Protein AF-A0A0G9L6N5-F1 (afdb_monomer)

Mean predicted aligned error: 4.57 Å

Solvent-accessible surface area (backbone atoms only — not comparable to full-atom values): 6549 Å² total; per-residue (Å²): 132,63,63,67,57,54,43,53,53,34,52,52,51,34,50,52,35,51,49,53,48,60,66,51,48,64,61,76,71,26,64,71,43,70,71,35,60,71,67,59,27,50,50,52,53,47,55,52,51,57,52,43,52,56,37,50,52,53,33,53,52,31,52,52,52,38,54,49,49,68,71,58,60,96,85,52,63,65,68,60,54,51,52,52,51,52,52,49,52,52,49,52,53,52,48,58,52,46,51,52,50,54,51,52,51,48,54,50,52,52,51,52,53,57,50,60,76,73,106

Foldseek 3Di:
DDLVVLLVLLVVLLVLLVVLLVVCVCQVPDPLLVVFDPVLVVQSVVLSVVLNVVSVVLNVVSVVLNVVSVVDDPPPDPVVVVVSVVVSVVSSVVSVVCSVVSSVVSVVSSVVSSVVSVD

pLDDT: mean 90.99, std 7.77, range [61.19, 97.81]

Radius of gyration: 18.54 Å; Cα contacts (8 Å, |Δi|>4): 84; chains: 1; bounding box: 44×18×51 Å

Nearest PDB structures (foldseek):
  8dt0-assembly1_A  TM=5.672E-01  e=1.945E+00  synthetic construct
  7n6g-assembly1_3S  TM=5.540E-01  e=8.834E+00  Chlamydomonas reinhardtii
  7n6g-assembly1_3T  TM=5.584E-01  e=9.343E+00  Chlamydomonas reinhardtii
  7ung-assembly1_D5  TM=3.065E-01  e=4.769E+00  Homo sapiens

Structure (mmCIF, N/CA/C/O backbone):
data_AF-A0A0G9L6N5-F1
#
_entry.id   AF-A0A0G9L6N5-F1
#
loop_
_atom_site.group_PDB
_atom_site.id
_atom_site.type_symbol
_atom_site.label_atom_id
_atom_site.label_alt_id
_atom_site.label_comp_id
_atom_site.label_asym_id
_atom_site.label_entity_id
_atom_site.label_seq_id
_atom_site.pdbx_PDB_ins_code
_atom_site.Cartn_x
_atom_site.Cartn_y
_atom_site.Cartn_z
_atom_site.occupancy
_atom_site.B_iso_or_equiv
_atom_site.auth_seq_id
_atom_site.auth_comp_id
_atom_site.auth_asym_id
_atom_site.auth_atom_id
_atom_site.pdbx_PDB_model_num
ATOM 1 N N . MET A 1 1 ? 12.405 -8.323 -21.723 1.00 61.19 1 MET A N 1
ATOM 2 C CA . MET A 1 1 ? 11.036 -7.898 -21.358 1.00 61.19 1 MET A CA 1
ATOM 3 C C . MET A 1 1 ? 10.927 -6.412 -21.653 1.00 61.19 1 MET A C 1
ATOM 5 O O . MET A 1 1 ? 11.820 -5.693 -21.223 1.00 61.19 1 MET A O 1
ATOM 9 N N . SER A 1 2 ? 9.920 -5.960 -22.405 1.00 79.81 2 SER A N 1
ATOM 10 C CA . SER A 1 2 ? 9.826 -4.537 -22.773 1.00 79.81 2 SER A CA 1
ATOM 11 C C . SER A 1 2 ? 9.634 -3.653 -21.534 1.00 79.81 2 SER A C 1
ATOM 13 O O . SER A 1 2 ? 8.999 -4.049 -20.548 1.00 79.81 2 SER A O 1
ATOM 15 N N . ILE A 1 3 ? 10.169 -2.434 -21.590 1.00 82.25 3 ILE A N 1
ATOM 16 C CA . ILE A 1 3 ? 9.926 -1.382 -20.594 1.00 82.25 3 ILE A CA 1
ATOM 17 C C . ILE A 1 3 ? 8.421 -1.102 -20.450 1.00 82.25 3 ILE A C 1
ATOM 19 O O . ILE A 1 3 ? 7.950 -0.779 -19.358 1.00 82.25 3 ILE A O 1
ATOM 23 N N . ILE A 1 4 ? 7.644 -1.342 -21.509 1.00 86.19 4 ILE A N 1
ATOM 24 C CA . ILE A 1 4 ? 6.182 -1.241 -21.519 1.00 86.19 4 ILE A CA 1
ATOM 25 C C . ILE A 1 4 ? 5.542 -2.131 -20.444 1.00 86.19 4 ILE A C 1
ATOM 27 O O . ILE A 1 4 ? 4.660 -1.671 -19.720 1.00 86.19 4 ILE A O 1
ATOM 31 N N . LEU A 1 5 ? 6.007 -3.374 -20.265 1.00 89.62 5 LEU A N 1
ATOM 32 C CA . LEU A 1 5 ? 5.434 -4.258 -19.244 1.00 89.62 5 LEU A CA 1
ATOM 33 C C . LEU A 1 5 ? 5.692 -3.730 -17.826 1.00 89.62 5 LEU A C 1
ATOM 35 O O . LEU A 1 5 ? 4.798 -3.769 -16.982 1.00 89.62 5 LEU A O 1
ATOM 39 N N . HIS A 1 6 ? 6.889 -3.199 -17.567 1.00 90.00 6 HIS A N 1
ATOM 40 C CA . HIS A 1 6 ? 7.227 -2.622 -16.265 1.00 90.00 6 HIS A CA 1
ATOM 41 C C . HIS A 1 6 ? 6.298 -1.458 -15.916 1.00 90.00 6 HIS A C 1
ATOM 43 O O . HIS A 1 6 ? 5.829 -1.370 -14.783 1.00 90.00 6 HIS A O 1
ATOM 49 N N . ARG A 1 7 ? 5.962 -0.611 -16.900 1.00 92.69 7 ARG A N 1
ATOM 50 C CA . ARG A 1 7 ? 5.001 0.486 -16.720 1.00 92.69 7 ARG A CA 1
ATOM 51 C C . ARG A 1 7 ? 3.637 -0.035 -16.270 1.00 92.69 7 ARG A C 1
ATOM 53 O O . ARG A 1 7 ? 3.095 0.477 -15.294 1.00 92.69 7 ARG A O 1
ATOM 60 N N . TYR A 1 8 ? 3.110 -1.073 -16.921 1.00 94.62 8 TYR A N 1
ATOM 61 C CA . TYR A 1 8 ? 1.821 -1.659 -16.540 1.00 94.62 8 TYR A CA 1
ATOM 62 C C . TYR A 1 8 ? 1.842 -2.304 -15.153 1.00 94.62 8 TYR A C 1
ATOM 64 O O . TYR A 1 8 ? 0.912 -2.095 -14.376 1.00 94.62 8 TYR A O 1
ATOM 72 N N . LEU A 1 9 ? 2.902 -3.044 -14.813 1.00 95.12 9 LEU A N 1
ATOM 73 C CA . LEU A 1 9 ? 3.035 -3.667 -13.493 1.00 95.12 9 LEU A CA 1
ATOM 74 C C . LEU A 1 9 ? 3.084 -2.618 -12.375 1.00 95.12 9 LEU A C 1
ATOM 76 O O . LEU A 1 9 ? 2.359 -2.732 -11.387 1.00 95.12 9 LEU A O 1
ATOM 80 N N . LEU A 1 10 ? 3.892 -1.570 -12.550 1.00 96.44 10 LEU A N 1
ATOM 81 C CA . LEU A 1 10 ? 3.994 -0.470 -11.592 1.00 96.44 10 LEU A CA 1
ATOM 82 C C . LEU A 1 10 ? 2.657 0.260 -11.437 1.00 96.44 10 LEU A C 1
ATOM 84 O O . LEU A 1 10 ? 2.214 0.498 -10.314 1.00 96.44 10 LEU A O 1
ATOM 88 N N . LEU A 1 11 ? 1.976 0.549 -12.549 1.00 96.44 11 LEU A N 1
ATOM 89 C CA . LEU A 1 11 ? 0.665 1.194 -12.533 1.00 96.44 11 LEU A CA 1
ATOM 90 C C . LEU A 1 11 ? -0.384 0.331 -11.817 1.00 96.44 11 LEU A C 1
ATOM 92 O O . LEU A 1 11 ? -1.124 0.839 -10.976 1.00 96.44 11 LEU A O 1
ATOM 96 N N . GLY A 1 12 ? -0.399 -0.980 -12.070 1.00 96.75 12 GLY A N 1
ATOM 97 C CA . GLY A 1 12 ? -1.274 -1.920 -11.371 1.00 96.75 12 GLY A CA 1
ATOM 98 C C . GLY A 1 12 ? -1.053 -1.905 -9.857 1.00 96.75 12 GLY A C 1
ATOM 99 O O . GLY A 1 12 ? -2.007 -1.806 -9.087 1.00 96.75 12 GLY A O 1
ATOM 100 N N . VAL A 1 13 ? 0.203 -1.915 -9.414 1.00 96.88 13 VAL A N 1
ATOM 101 C CA . VAL A 1 13 ? 0.553 -1.876 -7.988 1.00 96.88 13 VAL A CA 1
ATOM 102 C C . VAL A 1 13 ? 0.182 -0.546 -7.323 1.00 96.88 13 VAL A C 1
ATOM 104 O O . VAL A 1 13 ? -0.336 -0.545 -6.201 1.00 96.88 13 VAL A O 1
ATOM 107 N N . ILE A 1 14 ? 0.397 0.585 -7.999 1.00 97.75 14 ILE A N 1
ATOM 108 C CA . ILE A 1 14 ? -0.029 1.906 -7.512 1.00 97.75 14 ILE A CA 1
ATOM 109 C C . ILE A 1 14 ? -1.549 1.921 -7.303 1.00 97.75 14 ILE A C 1
ATOM 111 O O . ILE A 1 14 ? -2.027 2.312 -6.234 1.00 97.75 14 ILE A O 1
ATOM 115 N N . LEU A 1 15 ? -2.308 1.436 -8.291 1.00 97.81 15 LEU A N 1
ATOM 116 C CA . LEU A 1 15 ? -3.766 1.355 -8.214 1.00 97.81 15 LEU A CA 1
ATOM 117 C C . LEU A 1 15 ? -4.235 0.427 -7.088 1.00 97.81 15 LEU A C 1
ATOM 119 O O . LEU A 1 15 ? -5.170 0.776 -6.372 1.00 97.81 15 LEU A O 1
ATOM 123 N N . LEU A 1 16 ? -3.575 -0.713 -6.87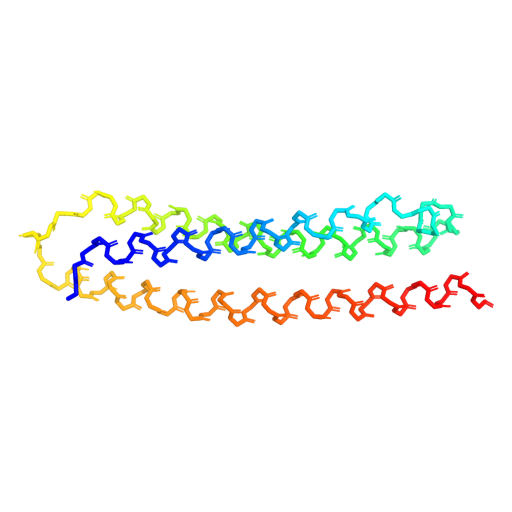1 1.00 97.25 16 LEU A N 1
ATOM 124 C CA . LEU A 1 16 ? -3.907 -1.626 -5.772 1.00 97.25 16 LEU A CA 1
ATOM 125 C C . LEU A 1 16 ? -3.783 -0.953 -4.397 1.00 97.25 16 LEU A C 1
ATOM 127 O O . LEU A 1 16 ? -4.696 -1.059 -3.575 1.00 97.25 16 LEU A O 1
ATOM 131 N N . ASN A 1 17 ? -2.696 -0.215 -4.154 1.00 97.19 17 ASN A N 1
ATOM 132 C CA . ASN A 1 17 ? -2.501 0.507 -2.892 1.00 97.19 17 ASN A CA 1
ATOM 133 C C . ASN A 1 17 ? -3.532 1.646 -2.730 1.00 97.19 17 ASN A C 1
ATOM 135 O O . ASN A 1 17 ? -4.089 1.834 -1.645 1.00 97.19 17 ASN A O 1
ATOM 139 N N . LEU A 1 18 ? -3.860 2.367 -3.811 1.00 96.94 18 LEU A N 1
ATOM 140 C CA . LEU A 1 18 ? -4.922 3.384 -3.803 1.00 96.94 18 LEU A CA 1
ATOM 141 C C . LEU A 1 18 ? -6.295 2.782 -3.483 1.00 96.94 18 LEU A C 1
ATOM 143 O O . LEU A 1 18 ? -7.030 3.322 -2.654 1.00 96.94 18 LEU A O 1
ATOM 147 N N . LEU A 1 19 ? -6.633 1.641 -4.087 1.00 96.75 19 LEU A N 1
ATOM 148 C CA . LEU A 1 19 ? -7.873 0.919 -3.806 1.00 96.75 19 LEU A CA 1
ATOM 149 C C . LEU A 1 19 ? -7.953 0.488 -2.339 1.00 96.75 19 LEU A C 1
ATOM 151 O O . LEU A 1 19 ? -9.023 0.582 -1.737 1.00 96.75 19 LEU A O 1
ATOM 155 N N . ALA A 1 20 ? -6.838 0.066 -1.740 1.00 95.88 20 ALA A N 1
ATOM 156 C CA . ALA A 1 20 ? -6.789 -0.296 -0.328 1.00 95.88 20 ALA A CA 1
ATOM 157 C C . ALA A 1 20 ? -7.111 0.911 0.578 1.00 95.88 20 ALA A C 1
ATOM 159 O O . ALA A 1 20 ? -7.946 0.801 1.483 1.00 95.88 20 ALA A O 1
ATOM 160 N N . ILE A 1 21 ? -6.545 2.091 0.281 1.00 95.62 21 ILE A N 1
ATOM 161 C CA . ILE A 1 21 ? -6.890 3.351 0.964 1.00 95.62 21 ILE A CA 1
ATOM 162 C C . ILE A 1 21 ? -8.380 3.659 0.788 1.00 95.62 21 ILE A C 1
ATOM 164 O O . ILE A 1 21 ? -9.084 3.844 1.783 1.00 95.62 21 ILE A O 1
ATOM 168 N N . LEU A 1 22 ? -8.891 3.668 -0.446 1.00 95.00 22 LEU A N 1
ATOM 169 C CA . LEU A 1 22 ? -10.293 3.992 -0.733 1.00 95.00 22 LEU A CA 1
ATOM 170 C C . LEU A 1 22 ? -11.259 3.062 0.007 1.00 95.00 22 LEU A C 1
ATOM 172 O O . LEU A 1 22 ? -12.186 3.533 0.664 1.00 95.00 22 LEU A O 1
ATOM 176 N N . ARG A 1 23 ? -11.001 1.750 -0.009 1.00 93.31 23 ARG A N 1
ATOM 177 C CA . ARG A 1 23 ? -11.818 0.759 0.706 1.00 93.31 23 ARG A CA 1
ATOM 178 C C . ARG A 1 23 ? -11.811 0.961 2.217 1.00 93.31 23 ARG A C 1
ATOM 180 O O . ARG A 1 23 ? -12.810 0.657 2.865 1.00 93.31 23 ARG A O 1
ATOM 187 N N . SER A 1 24 ? -10.712 1.451 2.785 1.00 93.00 24 SER A N 1
ATOM 188 C CA . SER A 1 24 ? -10.609 1.703 4.227 1.00 93.00 24 SER A CA 1
ATOM 189 C C . SER A 1 24 ? -11.309 2.995 4.682 1.00 93.00 24 SER A C 1
ATOM 191 O O . SER A 1 24 ? -11.644 3.117 5.860 1.00 93.00 24 SER A O 1
ATOM 193 N N . ARG A 1 25 ? -11.625 3.932 3.770 1.00 90.38 25 ARG A N 1
ATOM 194 C CA . ARG A 1 25 ? -12.308 5.200 4.111 1.00 90.38 25 ARG A CA 1
ATOM 195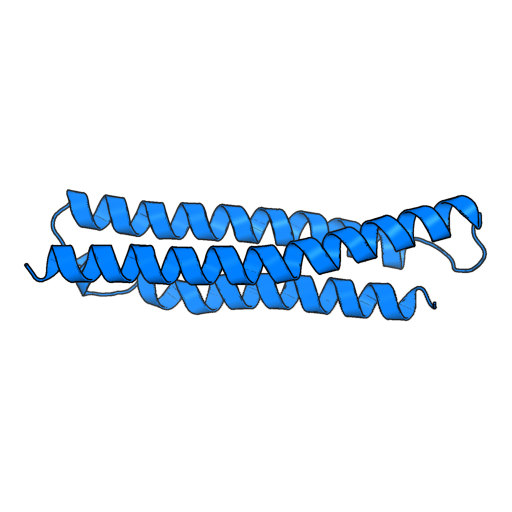 C C . ARG A 1 25 ? -13.666 5.003 4.776 1.00 90.38 25 ARG A C 1
ATOM 197 O O . ARG A 1 25 ? -14.030 5.791 5.642 1.00 90.38 25 ARG A O 1
ATOM 2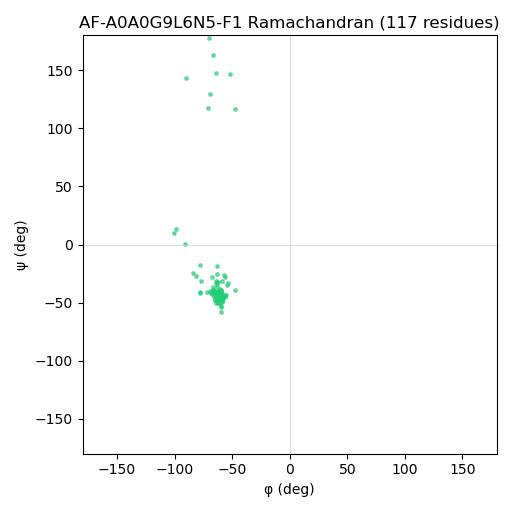04 N N . LYS A 1 26 ? -14.389 3.930 4.442 1.00 87.50 26 LYS A N 1
ATOM 205 C CA . LYS A 1 26 ? -15.679 3.606 5.077 1.00 87.50 26 LYS A CA 1
ATOM 206 C C . LYS A 1 26 ? -15.583 3.464 6.603 1.00 87.50 26 LYS A C 1
ATOM 208 O O . LYS A 1 26 ? -16.571 3.682 7.294 1.00 87.50 26 LYS A O 1
ATOM 213 N N . PHE A 1 27 ? -14.408 3.114 7.133 1.00 85.88 27 PHE A N 1
ATOM 214 C CA . PHE A 1 27 ? -14.189 2.991 8.574 1.00 85.88 27 PHE A CA 1
ATOM 215 C C . PHE A 1 27 ? -13.932 4.340 9.251 1.00 85.88 27 PHE A C 1
ATOM 217 O O . PHE A 1 27 ? -14.295 4.500 10.410 1.00 85.88 27 PHE A O 1
ATOM 224 N N . ALA A 1 28 ? -13.396 5.328 8.527 1.00 78.12 28 ALA A N 1
ATOM 225 C CA . ALA A 1 28 ? -13.212 6.685 9.049 1.00 78.12 28 ALA A CA 1
ATOM 226 C C . ALA A 1 28 ? -14.548 7.370 9.366 1.00 78.12 28 ALA A C 1
ATOM 228 O O . ALA A 1 28 ? -14.644 8.108 10.340 1.00 78.12 28 ALA A O 1
ATOM 229 N N . ASN A 1 29 ? -15.585 7.057 8.588 1.00 79.88 29 ASN A N 1
ATOM 230 C CA . ASN A 1 29 ? -16.934 7.596 8.763 1.00 79.88 29 ASN A CA 1
ATOM 231 C C . ASN A 1 29 ? -17.867 6.626 9.506 1.00 79.88 29 ASN A C 1
ATOM 233 O O . ASN A 1 29 ? -19.085 6.790 9.479 1.00 79.88 29 ASN A O 1
ATOM 237 N N . ASN A 1 30 ? -17.334 5.571 10.129 1.00 85.06 30 ASN A N 1
ATOM 238 C CA . ASN A 1 30 ? -18.172 4.586 10.800 1.00 85.06 30 ASN A CA 1
ATOM 239 C C . ASN A 1 30 ? -18.772 5.187 12.077 1.00 85.06 30 ASN A C 1
ATOM 241 O O . ASN A 1 30 ? -18.040 5.492 13.019 1.00 85.06 30 ASN A O 1
ATOM 245 N N . ALA A 1 31 ? -20.103 5.292 12.132 1.00 78.19 31 ALA A N 1
ATOM 246 C CA . ALA A 1 31 ? -20.826 5.876 13.263 1.00 78.19 31 ALA A CA 1
ATOM 247 C C . ALA A 1 31 ? -20.463 5.236 14.613 1.00 78.19 31 ALA A C 1
ATOM 249 O O . ALA A 1 31 ? -20.396 5.934 15.619 1.00 78.19 31 ALA A O 1
ATOM 250 N N . LYS A 1 32 ? -20.151 3.931 14.641 1.00 80.81 32 LYS A N 1
ATOM 251 C CA . LYS A 1 32 ? -19.737 3.239 15.872 1.00 80.81 32 LYS A CA 1
ATOM 252 C C . LYS A 1 32 ? -18.393 3.735 16.386 1.00 80.81 32 LYS A C 1
ATOM 254 O O . LYS A 1 32 ? -18.224 3.831 17.587 1.00 80.81 32 LYS A O 1
ATOM 259 N N . ILE A 1 33 ? -17.456 4.059 15.496 1.00 77.88 33 ILE A N 1
ATOM 260 C CA . ILE A 1 33 ? -16.134 4.586 15.868 1.00 77.88 33 ILE A CA 1
ATOM 261 C C . ILE A 1 33 ? -16.240 6.072 16.225 1.00 77.88 33 ILE A C 1
ATOM 263 O O . ILE A 1 33 ? -15.638 6.516 17.198 1.00 77.88 33 ILE A O 1
ATOM 267 N N . VAL A 1 34 ? -17.022 6.840 15.460 1.00 79.06 34 VAL A N 1
ATOM 268 C CA . VAL A 1 34 ? -17.194 8.288 15.664 1.00 79.06 34 VAL A CA 1
ATOM 269 C C . VAL A 1 34 ? -17.891 8.595 16.992 1.00 79.06 34 VAL A C 1
ATOM 271 O O . VAL A 1 34 ? -17.454 9.499 17.707 1.00 79.06 34 VAL A O 1
ATOM 274 N N . ASN A 1 35 ? -18.921 7.817 17.332 1.00 82.19 35 ASN A N 1
ATOM 275 C CA . ASN A 1 35 ? -19.718 7.992 18.547 1.00 82.19 35 ASN A CA 1
ATOM 276 C C . ASN A 1 35 ? -19.182 7.190 19.743 1.00 82.19 35 ASN A C 1
ATOM 278 O O . ASN A 1 35 ? -19.785 7.226 20.813 1.00 82.19 35 ASN A O 1
ATOM 282 N N . ALA A 1 36 ? -18.079 6.453 19.579 1.00 83.44 36 ALA A N 1
ATOM 283 C CA . ALA A 1 36 ? -17.459 5.746 20.690 1.00 83.44 36 ALA A CA 1
ATOM 284 C C . ALA A 1 36 ? -16.868 6.720 21.720 1.00 83.44 36 ALA A C 1
ATOM 286 O O . ALA A 1 36 ? -16.581 7.887 21.430 1.00 83.44 36 ALA A O 1
ATOM 287 N N . ILE A 1 37 ? -16.610 6.190 22.918 1.00 85.25 37 ILE A N 1
ATOM 288 C CA . ILE A 1 37 ? -15.848 6.877 23.965 1.00 85.25 37 ILE A CA 1
ATOM 289 C C . ILE A 1 37 ? -14.509 7.365 23.382 1.00 85.25 37 ILE A C 1
ATOM 291 O O . ILE A 1 37 ? -13.923 6.730 22.500 1.00 85.25 37 ILE A O 1
ATOM 295 N N . ILE A 1 38 ? -14.029 8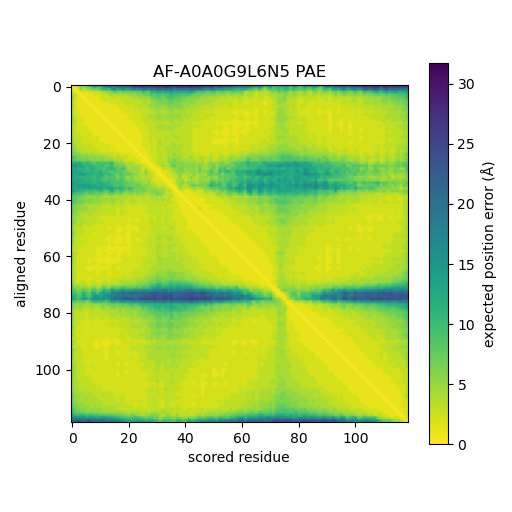.513 23.875 1.00 87.44 38 ILE A N 1
ATOM 296 C CA . ILE A 1 38 ? -12.859 9.241 23.350 1.00 87.44 38 ILE A CA 1
ATOM 297 C C . ILE A 1 38 ? -11.650 8.324 23.115 1.00 87.44 38 ILE A C 1
ATOM 299 O O . ILE A 1 38 ? -10.952 8.492 22.114 1.00 87.44 38 ILE A O 1
ATOM 303 N N . GLU A 1 39 ? -11.413 7.363 24.009 1.00 86.88 39 GLU A N 1
ATOM 304 C CA . GLU A 1 39 ? -10.333 6.379 23.905 1.00 86.88 39 GLU A CA 1
ATOM 305 C C . GLU A 1 39 ? -10.443 5.523 22.633 1.00 86.88 39 GLU A C 1
ATOM 307 O O . GLU A 1 39 ? -9.564 5.585 21.771 1.00 86.88 39 GLU A O 1
ATOM 312 N N . TYR A 1 40 ? -11.561 4.819 22.446 1.00 87.25 40 TYR A N 1
ATOM 313 C CA . TYR A 1 40 ? -11.802 3.975 21.271 1.00 87.25 40 TYR A CA 1
ATOM 314 C C . TYR A 1 40 ? -11.850 4.771 19.965 1.00 87.25 40 TYR A C 1
ATOM 316 O O . TYR A 1 40 ? -11.382 4.305 18.923 1.00 87.25 40 TYR A O 1
ATOM 324 N N . ARG A 1 41 ? -12.358 6.009 20.009 1.00 87.56 41 ARG A N 1
ATOM 325 C CA . ARG A 1 41 ? -12.329 6.910 18.851 1.00 87.56 41 ARG A CA 1
ATOM 326 C C . ARG A 1 41 ? -10.893 7.257 18.447 1.00 87.56 41 ARG A C 1
ATOM 328 O O . ARG A 1 41 ? -10.569 7.248 17.259 1.00 87.56 41 ARG A O 1
ATOM 335 N N . ARG A 1 42 ? -10.019 7.558 19.417 1.00 89.44 42 ARG A N 1
ATOM 336 C CA . ARG A 1 42 ? -8.591 7.829 19.165 1.00 89.44 42 ARG A CA 1
ATOM 337 C C . ARG A 1 42 ? -7.879 6.596 18.615 1.00 89.44 42 ARG A C 1
ATOM 339 O O . ARG A 1 42 ? -7.125 6.736 17.652 1.00 89.44 42 ARG A O 1
ATOM 346 N N . GLU A 1 43 ? -8.146 5.415 19.173 1.00 91.75 43 GLU A N 1
ATOM 347 C CA . GLU A 1 43 ? -7.595 4.143 18.686 1.00 91.75 43 GLU A CA 1
ATOM 348 C C . GLU A 1 43 ? -8.002 3.894 17.224 1.00 91.75 43 GLU A C 1
ATOM 350 O O . GLU A 1 43 ? -7.139 3.678 16.375 1.00 91.75 43 GLU A O 1
ATOM 355 N N . GLY A 1 44 ? -9.286 4.054 16.884 1.00 91.25 44 GLY A N 1
ATOM 356 C CA . GLY A 1 44 ? -9.777 3.885 15.512 1.00 91.25 44 GLY A CA 1
ATOM 357 C C . GLY A 1 44 ? -9.142 4.848 14.508 1.00 91.25 44 GLY A C 1
ATOM 358 O O . GLY A 1 44 ? -8.691 4.427 13.441 1.00 91.25 44 GLY A O 1
ATOM 359 N N . IL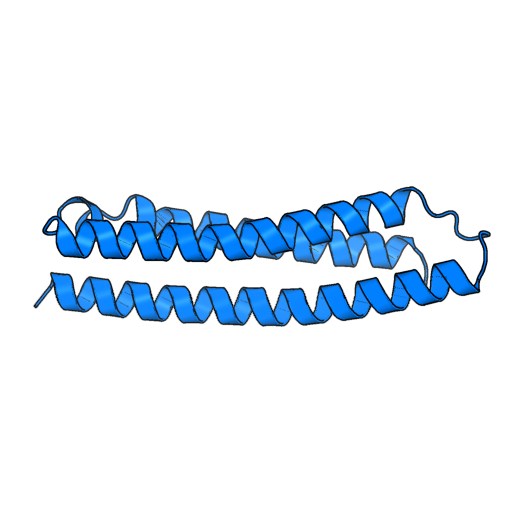E A 1 45 ? -9.036 6.135 14.855 1.00 91.19 45 ILE A N 1
ATOM 360 C CA . ILE A 1 45 ? -8.367 7.131 14.001 1.00 91.19 45 ILE A CA 1
ATOM 361 C C . ILE A 1 45 ? -6.887 6.778 13.810 1.00 91.19 45 ILE A C 1
ATOM 363 O O . ILE A 1 45 ? -6.364 6.922 12.702 1.00 91.19 45 ILE A O 1
ATOM 367 N N . LYS A 1 46 ? -6.209 6.315 14.867 1.00 94.56 46 LYS A N 1
ATOM 368 C CA . LYS A 1 46 ? -4.803 5.905 14.803 1.00 94.56 46 LYS A CA 1
ATOM 369 C C . LYS A 1 46 ? -4.614 4.729 13.843 1.00 94.56 46 LYS A C 1
ATOM 371 O O . LYS A 1 46 ? -3.796 4.841 12.935 1.00 94.56 46 LYS A O 1
ATOM 376 N N . LEU A 1 47 ? -5.423 3.674 13.964 1.00 95.62 47 LEU A N 1
ATOM 377 C CA . LEU A 1 47 ? -5.375 2.508 13.071 1.00 95.62 47 LEU A CA 1
ATOM 378 C C . LEU A 1 47 ? -5.535 2.900 11.594 1.00 95.62 47 LEU A C 1
ATOM 380 O O . LEU A 1 47 ? -4.785 2.436 10.735 1.00 95.62 47 LEU A O 1
ATOM 384 N N . ILE A 1 48 ? -6.480 3.797 11.295 1.00 95.19 48 ILE A N 1
ATOM 385 C CA . ILE A 1 48 ? -6.715 4.292 9.931 1.00 95.19 48 ILE A CA 1
ATOM 386 C C . ILE A 1 48 ? -5.507 5.078 9.417 1.00 95.19 48 ILE A C 1
ATOM 388 O O . ILE A 1 48 ? -5.040 4.828 8.305 1.00 95.19 48 ILE A O 1
ATOM 392 N N . LYS A 1 49 ? -4.977 6.011 10.218 1.00 94.88 49 LYS A N 1
ATOM 393 C CA . LYS A 1 49 ? -3.816 6.826 9.833 1.00 94.88 49 LYS A CA 1
ATOM 394 C C . LYS A 1 49 ? -2.566 5.977 9.619 1.00 94.88 49 LYS A C 1
ATOM 396 O O . LYS A 1 49 ? -1.868 6.180 8.627 1.00 94.88 49 LYS A O 1
ATOM 401 N N . ASP A 1 50 ? -2.308 5.017 10.501 1.00 96.69 50 ASP A N 1
ATOM 402 C CA . ASP A 1 50 ? -1.152 4.126 10.407 1.00 96.69 50 ASP A CA 1
ATOM 403 C C . ASP A 1 50 ? -1.245 3.234 9.163 1.00 96.69 50 ASP A C 1
ATOM 405 O O . ASP A 1 50 ? -0.259 3.069 8.438 1.00 96.69 50 ASP A O 1
ATOM 409 N N . PHE A 1 51 ? -2.441 2.719 8.853 1.00 96.94 51 PHE A N 1
ATOM 410 C CA . PHE A 1 51 ? -2.690 1.993 7.611 1.00 96.94 51 PHE A CA 1
ATOM 411 C C . PHE A 1 51 ? -2.465 2.882 6.376 1.00 96.94 51 PHE A C 1
ATOM 413 O O . PHE A 1 51 ? -1.701 2.502 5.486 1.00 96.94 51 PHE A O 1
ATOM 420 N N . TRP A 1 52 ? -3.053 4.084 6.327 1.00 97.00 52 TRP A N 1
ATOM 421 C CA . TRP A 1 52 ? -2.889 5.010 5.197 1.00 97.00 52 TRP A CA 1
ATOM 422 C C . TRP A 1 52 ? -1.436 5.409 4.979 1.00 97.00 52 TRP A C 1
ATOM 424 O O . TRP A 1 52 ? -0.978 5.405 3.840 1.00 97.00 52 TRP A O 1
ATOM 434 N N . LYS A 1 53 ? -0.690 5.692 6.051 1.00 97.50 53 LYS A N 1
ATOM 435 C CA . LYS A 1 53 ? 0.729 6.049 5.968 1.00 97.50 53 LYS A CA 1
ATOM 436 C C . LYS A 1 53 ? 1.537 4.964 5.253 1.00 97.50 53 LYS A C 1
ATOM 438 O O . LYS A 1 53 ? 2.317 5.285 4.361 1.00 97.50 53 LYS A O 1
ATOM 443 N N . LYS A 1 54 ? 1.313 3.688 5.590 1.00 96.75 54 LYS A N 1
ATOM 444 C CA . LYS A 1 54 ? 1.979 2.554 4.926 1.00 96.75 54 LYS A CA 1
ATOM 445 C C . LYS A 1 54 ? 1.658 2.511 3.429 1.00 96.75 54 LYS A C 1
ATOM 447 O O . LYS A 1 54 ? 2.573 2.404 2.621 1.00 96.75 54 LYS A O 1
ATOM 452 N N . GLN A 1 55 ? 0.385 2.650 3.056 1.00 97.25 55 GLN A N 1
ATOM 453 C CA . GLN A 1 55 ? -0.034 2.620 1.648 1.00 97.25 55 GLN A CA 1
ATOM 454 C C . GLN A 1 55 ? 0.504 3.817 0.847 1.00 97.25 55 GLN A C 1
ATOM 456 O O . GLN A 1 55 ? 0.941 3.651 -0.287 1.00 97.25 55 GLN A O 1
ATOM 461 N N . ILE A 1 56 ? 0.531 5.017 1.439 1.00 97.25 56 ILE A N 1
ATOM 462 C CA . ILE A 1 56 ? 1.069 6.230 0.802 1.00 97.25 56 ILE A CA 1
ATOM 463 C C . ILE A 1 56 ? 2.564 6.078 0.503 1.00 97.25 56 ILE A C 1
ATOM 465 O O . ILE A 1 56 ? 2.995 6.437 -0.589 1.00 97.25 56 ILE A O 1
ATOM 469 N N . ILE A 1 57 ? 3.346 5.509 1.428 1.00 97.25 57 ILE A N 1
ATOM 470 C CA . ILE A 1 57 ? 4.774 5.235 1.199 1.00 97.25 57 ILE A CA 1
ATOM 471 C C . ILE A 1 57 ? 4.947 4.292 0.006 1.00 97.25 57 ILE A C 1
ATOM 473 O O . ILE A 1 57 ? 5.741 4.571 -0.891 1.00 97.25 57 ILE A O 1
ATOM 477 N N . MET A 1 58 ? 4.165 3.210 -0.044 1.00 97.25 58 MET A N 1
ATOM 478 C CA . MET A 1 58 ? 4.215 2.269 -1.162 1.00 97.25 58 MET A CA 1
ATOM 479 C C . MET A 1 58 ? 3.874 2.954 -2.485 1.00 97.25 58 MET A C 1
ATOM 481 O O . MET A 1 58 ? 4.606 2.778 -3.456 1.00 97.25 58 MET A O 1
ATOM 485 N N . ILE A 1 59 ? 2.826 3.782 -2.519 1.00 97.75 59 ILE A N 1
ATOM 486 C CA . ILE A 1 59 ? 2.442 4.564 -3.703 1.00 97.75 59 ILE A CA 1
ATOM 487 C C . ILE A 1 59 ? 3.570 5.503 -4.134 1.00 97.75 59 ILE A C 1
ATOM 489 O O . ILE A 1 59 ? 3.894 5.538 -5.315 1.00 97.75 59 ILE A O 1
ATOM 493 N N . ALA A 1 60 ? 4.194 6.231 -3.206 1.00 97.75 60 ALA A N 1
ATOM 494 C CA . ALA A 1 60 ? 5.263 7.178 -3.522 1.00 97.75 60 ALA A CA 1
ATOM 495 C C . ALA A 1 60 ? 6.466 6.490 -4.193 1.00 97.75 60 ALA A C 1
ATOM 497 O O . ALA A 1 60 ? 6.977 6.976 -5.206 1.00 97.75 60 ALA A O 1
ATOM 498 N N . ILE A 1 61 ? 6.869 5.322 -3.680 1.00 97.00 61 ILE A N 1
ATOM 499 C CA . ILE A 1 61 ? 7.929 4.505 -4.288 1.00 97.00 61 ILE A CA 1
ATOM 500 C C . ILE A 1 61 ? 7.498 4.041 -5.686 1.00 97.00 61 ILE A C 1
ATOM 502 O O . ILE A 1 61 ? 8.256 4.180 -6.644 1.00 97.00 61 ILE A O 1
ATOM 506 N N . GLY A 1 62 ? 6.263 3.550 -5.824 1.00 96.94 62 GLY A N 1
ATOM 507 C CA . GLY A 1 62 ? 5.730 3.074 -7.101 1.00 96.94 62 GLY A CA 1
ATOM 508 C C . GLY A 1 62 ? 5.673 4.165 -8.163 1.00 96.94 62 GLY A C 1
ATOM 509 O O . GLY A 1 62 ? 6.107 3.942 -9.289 1.00 96.94 62 GLY A O 1
ATOM 510 N N . VAL A 1 63 ? 5.201 5.362 -7.802 1.00 97.56 63 VAL A N 1
ATOM 511 C CA . VAL A 1 63 ? 5.164 6.533 -8.691 1.00 97.56 63 VAL A CA 1
ATOM 512 C C . VAL A 1 63 ? 6.575 6.926 -9.119 1.00 97.56 63 VAL A C 1
ATOM 514 O O . VAL A 1 63 ? 6.802 7.164 -10.300 1.00 97.56 63 VAL A O 1
ATOM 517 N N . THR A 1 64 ? 7.537 6.927 -8.194 1.00 96.44 64 THR A N 1
ATOM 518 C CA . THR A 1 64 ? 8.944 7.216 -8.515 1.00 96.44 64 THR A CA 1
ATOM 519 C C . THR A 1 64 ? 9.495 6.227 -9.544 1.00 96.44 64 THR A C 1
ATOM 521 O O . THR A 1 64 ? 10.038 6.635 -10.569 1.00 96.44 64 THR A O 1
ATOM 524 N N . LEU A 1 65 ? 9.300 4.925 -9.321 1.00 95.75 65 LEU A N 1
ATOM 525 C CA . LEU A 1 65 ? 9.727 3.885 -10.261 1.00 95.75 65 LEU A CA 1
ATOM 526 C C . LEU A 1 65 ? 9.000 3.989 -11.607 1.00 95.75 65 LEU A C 1
ATOM 528 O O . LEU A 1 65 ? 9.605 3.770 -12.654 1.00 95.75 65 LEU A O 1
ATOM 532 N N . PHE A 1 66 ? 7.719 4.361 -11.601 1.00 95.00 66 PHE A N 1
ATOM 533 C CA . PHE A 1 66 ? 6.936 4.549 -12.819 1.00 95.00 66 PHE A CA 1
ATOM 534 C C . PHE A 1 66 ? 7.465 5.716 -13.661 1.00 95.00 66 PHE A C 1
ATOM 536 O O . PHE A 1 66 ? 7.619 5.572 -14.872 1.00 95.00 66 PHE A O 1
ATOM 543 N N . LEU A 1 67 ? 7.817 6.839 -13.028 1.00 93.56 67 LEU A N 1
ATOM 544 C CA . LEU A 1 67 ? 8.453 7.970 -13.707 1.00 93.56 67 LEU A CA 1
ATOM 545 C C . LEU A 1 67 ? 9.813 7.575 -14.296 1.00 93.56 67 LEU A C 1
ATOM 547 O O . LEU A 1 67 ? 10.086 7.878 -15.456 1.00 93.56 67 LEU A O 1
ATOM 551 N N . LEU A 1 68 ? 10.631 6.824 -13.553 1.00 91.62 68 LEU A N 1
ATOM 552 C CA . LEU A 1 68 ? 11.891 6.284 -14.077 1.00 91.62 68 LEU A CA 1
ATOM 553 C C . LEU A 1 68 ? 11.660 5.363 -15.288 1.00 91.62 68 LEU A C 1
ATOM 555 O O . LEU A 1 68 ? 12.370 5.479 -16.283 1.00 91.62 68 LEU A O 1
ATOM 559 N N . ALA A 1 69 ? 10.623 4.517 -15.267 1.00 89.75 69 ALA A N 1
ATOM 560 C CA . ALA A 1 69 ? 10.264 3.652 -16.399 1.00 89.75 69 ALA A CA 1
ATOM 561 C C . ALA A 1 69 ? 9.856 4.435 -17.660 1.00 89.75 69 ALA A C 1
ATOM 563 O O . ALA A 1 69 ? 9.913 3.902 -18.773 1.00 89.75 69 ALA A O 1
ATOM 564 N N . ILE A 1 70 ? 9.372 5.669 -17.503 1.00 88.75 70 ILE A N 1
ATOM 565 C CA . ILE A 1 70 ? 9.040 6.552 -18.626 1.00 88.75 70 ILE A CA 1
ATOM 566 C C . ILE A 1 70 ? 10.311 7.169 -19.214 1.00 88.75 70 ILE A C 1
ATOM 568 O O . ILE A 1 70 ? 10.423 7.255 -20.435 1.00 88.75 70 ILE A O 1
ATOM 572 N N . LEU A 1 71 ? 11.251 7.570 -18.356 1.00 86.31 71 LEU A N 1
ATOM 573 C CA . LEU A 1 71 ? 12.465 8.287 -18.749 1.00 86.31 71 LEU A CA 1
ATOM 574 C C . LEU A 1 71 ? 13.538 7.389 -19.382 1.00 86.31 71 LEU A C 1
ATOM 576 O O . LEU A 1 71 ? 14.279 7.859 -20.241 1.00 86.31 71 LEU A O 1
ATOM 580 N N . ILE A 1 72 ? 13.624 6.118 -18.979 1.00 83.50 72 ILE A N 1
ATOM 581 C CA . ILE A 1 72 ? 14.603 5.166 -19.529 1.00 83.50 72 ILE A CA 1
ATOM 582 C C . ILE A 1 72 ? 14.248 4.821 -20.983 1.00 83.50 72 ILE A C 1
ATOM 584 O O . ILE A 1 72 ? 13.115 4.422 -21.276 1.00 83.50 72 ILE A O 1
ATOM 588 N N . LYS A 1 73 ? 15.227 4.918 -21.892 1.00 74.88 73 LYS A N 1
ATOM 589 C CA . LYS A 1 73 ? 15.093 4.476 -23.287 1.00 74.88 73 LYS A CA 1
ATOM 590 C C . LYS A 1 73 ? 15.517 3.011 -23.416 1.00 74.88 73 LYS A C 1
ATOM 592 O O . LYS A 1 73 ? 16.478 2.571 -22.797 1.00 74.88 73 LYS A O 1
ATOM 597 N N . GLU A 1 74 ? 14.831 2.243 -24.266 1.00 64.50 74 GLU A N 1
ATOM 598 C CA . GLU A 1 74 ? 15.099 0.800 -24.451 1.00 64.50 74 GLU A CA 1
ATOM 599 C C . GLU A 1 74 ? 16.506 0.486 -25.003 1.00 64.50 74 GLU A C 1
ATOM 601 O O . GLU A 1 74 ? 16.990 -0.627 -24.810 1.00 64.50 74 GLU A O 1
ATOM 606 N N . ASN A 1 75 ? 17.188 1.469 -25.605 1.00 63.94 75 ASN A N 1
ATOM 607 C CA . ASN A 1 75 ? 18.552 1.341 -26.137 1.00 63.94 75 ASN A CA 1
ATOM 608 C C . ASN A 1 75 ? 19.638 1.925 -25.209 1.00 63.94 75 ASN A C 1
ATOM 610 O O . ASN A 1 75 ? 20.785 2.069 -25.632 1.00 63.94 75 ASN A O 1
ATOM 614 N N . ASP A 1 76 ? 19.293 2.286 -23.970 1.00 69.38 76 ASP A N 1
ATOM 615 C CA . ASP A 1 76 ? 20.266 2.749 -22.975 1.00 69.38 76 ASP A CA 1
ATOM 616 C C . ASP A 1 76 ? 21.177 1.602 -22.487 1.00 69.38 76 ASP A C 1
ATOM 618 O O . ASP A 1 76 ? 21.044 0.437 -22.869 1.00 69.38 76 ASP A O 1
ATOM 622 N N . ASN A 1 77 ? 22.136 1.931 -21.613 1.00 82.94 77 ASN A N 1
ATOM 623 C CA . ASN A 1 77 ? 23.066 0.972 -21.019 1.00 82.94 77 ASN A CA 1
ATOM 624 C C . ASN A 1 77 ? 22.337 -0.276 -20.472 1.00 82.94 77 ASN A C 1
ATOM 626 O O . ASN A 1 77 ? 21.580 -0.207 -19.499 1.00 82.94 77 ASN A O 1
ATOM 630 N N . LYS A 1 78 ? 22.641 -1.439 -21.059 1.00 84.69 78 LYS A N 1
ATOM 631 C CA . LYS A 1 78 ? 22.038 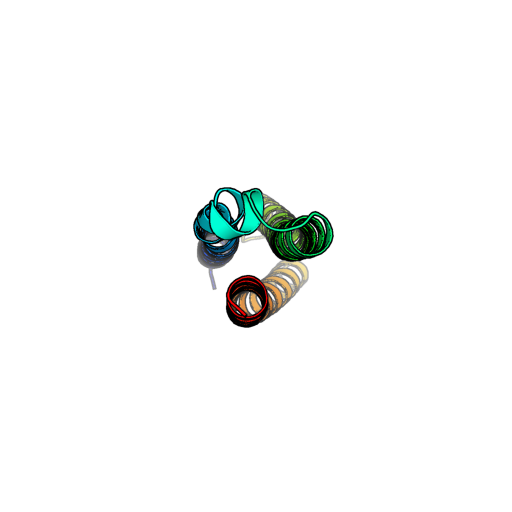-2.740 -20.730 1.00 84.69 78 LYS A CA 1
ATOM 632 C C . LYS A 1 78 ? 22.137 -3.097 -19.244 1.00 84.69 78 LYS A C 1
ATOM 634 O O . LYS A 1 78 ? 21.212 -3.699 -18.701 1.00 84.69 78 LYS A O 1
ATOM 639 N N . ILE A 1 79 ? 23.227 -2.714 -18.574 1.00 86.25 79 ILE A N 1
ATOM 640 C CA . ILE A 1 79 ? 23.407 -2.950 -17.133 1.00 86.25 79 ILE A CA 1
ATOM 641 C C . ILE A 1 79 ? 22.376 -2.143 -16.337 1.00 86.25 79 ILE A C 1
ATOM 643 O O . ILE A 1 79 ? 21.724 -2.688 -15.450 1.00 86.25 79 ILE A O 1
ATOM 647 N N . ALA A 1 80 ? 22.176 -0.869 -16.683 1.00 84.38 80 ALA A N 1
ATOM 648 C CA . ALA A 1 80 ? 21.215 -0.003 -16.004 1.00 84.38 80 ALA A CA 1
ATOM 649 C C . ALA A 1 80 ? 19.772 -0.502 -16.184 1.00 84.38 80 ALA A C 1
ATOM 651 O O . ALA A 1 80 ? 19.023 -0.583 -15.210 1.00 84.38 80 ALA A O 1
ATOM 652 N N . ILE A 1 81 ? 19.405 -0.914 -17.403 1.00 87.25 81 ILE A N 1
ATOM 653 C CA . ILE A 1 81 ? 18.073 -1.461 -17.707 1.00 87.25 81 ILE A CA 1
ATOM 654 C C . ILE A 1 81 ? 17.810 -2.749 -16.913 1.00 87.25 81 ILE A C 1
ATOM 656 O O . ILE A 1 81 ? 16.738 -2.908 -16.327 1.00 87.25 81 ILE A O 1
ATOM 660 N N . ASN A 1 82 ? 18.787 -3.658 -16.845 1.00 89.12 82 ASN A N 1
ATOM 661 C CA . ASN A 1 82 ? 18.646 -4.908 -16.095 1.00 89.12 82 ASN A CA 1
ATOM 662 C C . ASN A 1 82 ? 18.506 -4.665 -14.587 1.00 89.12 82 ASN A C 1
ATOM 664 O O . ASN A 1 82 ? 17.641 -5.264 -13.947 1.00 89.12 82 ASN A O 1
ATOM 668 N N . THR A 1 83 ? 19.306 -3.756 -14.026 1.00 90.62 83 THR A N 1
ATOM 669 C CA . THR A 1 83 ? 19.209 -3.376 -12.610 1.00 90.62 83 THR A CA 1
ATOM 670 C C . THR A 1 83 ? 17.850 -2.757 -12.297 1.00 90.62 83 THR A C 1
ATOM 672 O O . THR A 1 83 ? 17.203 -3.140 -11.323 1.00 90.62 83 THR A O 1
ATOM 675 N N . PHE A 1 84 ? 17.367 -1.854 -13.153 1.00 91.56 84 PHE A N 1
ATOM 676 C CA . PHE A 1 84 ? 16.036 -1.268 -13.018 1.00 91.56 84 PHE A CA 1
ATOM 677 C C . PHE A 1 84 ? 14.926 -2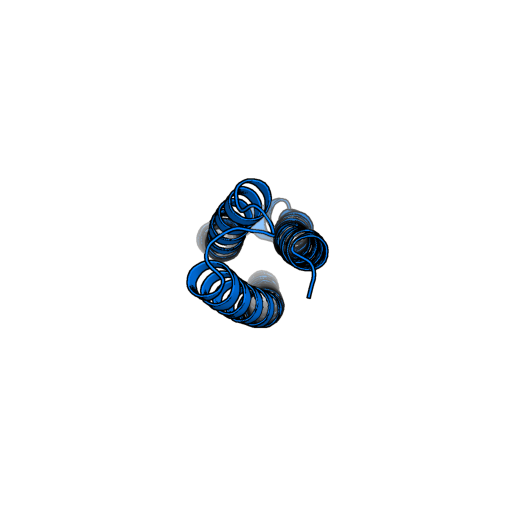.327 -13.076 1.00 91.56 84 PHE A C 1
ATOM 679 O O . PHE A 1 84 ? 14.001 -2.311 -12.262 1.00 91.56 84 PHE A O 1
ATOM 686 N N . SER A 1 85 ? 15.035 -3.279 -14.005 1.00 91.62 85 SER A N 1
ATOM 687 C CA . SER A 1 85 ? 14.090 -4.388 -14.140 1.00 91.62 85 SER A CA 1
ATOM 688 C C . SER A 1 85 ? 14.022 -5.232 -12.864 1.00 91.62 85 SER A C 1
ATOM 690 O O . SER A 1 85 ? 12.932 -5.473 -12.346 1.00 91.62 85 SER A O 1
ATOM 692 N N . LEU A 1 86 ? 15.177 -5.598 -12.296 1.00 93.94 86 LEU A N 1
ATOM 693 C CA . LEU A 1 86 ? 15.253 -6.350 -11.043 1.00 93.94 86 LEU A CA 1
ATOM 694 C C . LEU A 1 86 ? 14.597 -5.597 -9.875 1.00 93.94 86 LEU A C 1
ATOM 696 O O . LEU A 1 86 ? 13.784 -6.173 -9.150 1.00 93.94 86 LEU A O 1
ATOM 700 N N . ILE A 1 87 ? 14.910 -4.306 -9.718 1.00 94.75 87 ILE A N 1
ATOM 701 C CA . ILE A 1 87 ? 14.326 -3.454 -8.671 1.00 94.75 87 ILE A CA 1
ATOM 702 C C . ILE A 1 87 ? 12.803 -3.385 -8.819 1.00 94.75 87 ILE A C 1
ATOM 704 O O . ILE A 1 87 ? 12.084 -3.537 -7.831 1.00 94.75 87 ILE A O 1
ATOM 708 N N . ASN A 1 88 ? 12.300 -3.211 -10.043 1.00 94.81 88 ASN A N 1
ATOM 709 C CA . ASN A 1 88 ? 10.863 -3.173 -10.300 1.00 94.81 88 ASN A CA 1
ATOM 710 C C . ASN A 1 88 ? 10.172 -4.479 -9.927 1.00 94.81 88 ASN A C 1
ATOM 712 O O . ASN A 1 88 ? 9.119 -4.436 -9.297 1.00 94.81 88 ASN A O 1
ATOM 716 N N . TYR A 1 89 ? 10.739 -5.632 -10.285 1.00 94.19 89 TYR A N 1
ATOM 717 C CA . TYR A 1 89 ? 10.133 -6.915 -9.930 1.00 94.19 89 TYR A CA 1
ATOM 718 C C . TYR A 1 89 ? 10.081 -7.125 -8.422 1.00 94.19 89 TYR A C 1
ATOM 720 O O . TYR A 1 89 ? 9.034 -7.508 -7.898 1.00 94.19 89 TYR A O 1
ATOM 728 N N . LEU A 1 90 ? 11.176 -6.823 -7.722 1.00 96.75 90 LEU A N 1
ATOM 729 C CA . LEU A 1 90 ? 11.217 -6.900 -6.264 1.00 96.75 90 LEU A CA 1
ATOM 730 C C . LEU A 1 90 ? 10.177 -5.972 -5.637 1.00 96.75 90 LEU A C 1
ATOM 732 O O . LEU A 1 90 ? 9.411 -6.403 -4.779 1.00 96.75 90 LEU A O 1
ATOM 736 N N . TYR A 1 91 ? 10.096 -4.725 -6.102 1.00 97.50 91 TYR A N 1
ATOM 737 C CA . TYR A 1 91 ? 9.103 -3.775 -5.616 1.00 97.50 91 TYR A CA 1
ATOM 738 C C . TYR A 1 91 ? 7.668 -4.253 -5.877 1.00 97.50 91 TYR A C 1
ATOM 740 O O . TYR A 1 91 ? 6.845 -4.216 -4.964 1.00 97.50 91 TYR A O 1
ATOM 748 N N . VAL A 1 92 ? 7.359 -4.731 -7.087 1.00 97.19 92 VAL A N 1
ATOM 749 C CA . VAL A 1 92 ? 6.024 -5.235 -7.441 1.00 97.19 92 VAL A CA 1
ATOM 750 C C . VAL A 1 92 ? 5.635 -6.396 -6.528 1.00 97.19 92 VAL A C 1
ATOM 752 O O . VAL A 1 92 ? 4.559 -6.363 -5.929 1.00 97.19 92 VAL A O 1
ATOM 755 N N . LEU A 1 93 ? 6.526 -7.376 -6.356 1.00 96.94 93 LEU A N 1
ATOM 756 C CA . LEU A 1 93 ? 6.304 -8.527 -5.482 1.00 96.94 93 LEU A CA 1
ATOM 757 C C . LEU A 1 93 ? 6.062 -8.094 -4.030 1.00 96.94 93 LEU A C 1
ATOM 759 O O . LEU A 1 93 ? 5.040 -8.445 -3.437 1.00 96.94 93 LEU A O 1
ATOM 763 N N . ILE A 1 94 ? 6.975 -7.293 -3.472 1.00 96.75 94 ILE A N 1
ATOM 764 C CA . ILE A 1 94 ? 6.889 -6.797 -2.093 1.00 96.75 94 ILE A CA 1
ATOM 765 C C . ILE A 1 94 ? 5.600 -6.004 -1.896 1.00 96.75 94 ILE A C 1
ATOM 767 O O . ILE A 1 94 ? 4.926 -6.163 -0.882 1.00 96.75 94 ILE A O 1
ATOM 771 N N . SER A 1 95 ? 5.224 -5.175 -2.865 1.00 97.12 95 SER A N 1
ATOM 772 C CA . SER A 1 95 ? 4.051 -4.322 -2.748 1.00 97.12 95 SER A CA 1
ATOM 773 C C . SER A 1 95 ? 2.748 -5.107 -2.756 1.00 97.12 95 SER A C 1
ATOM 775 O 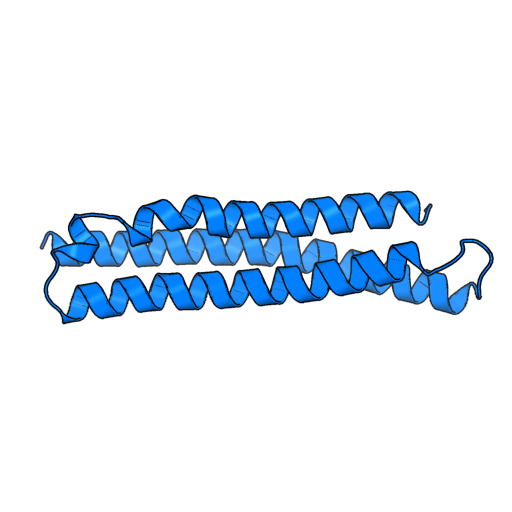O . SER A 1 95 ? 1.888 -4.841 -1.919 1.00 97.12 95 SER A O 1
ATOM 777 N N . VAL A 1 96 ? 2.619 -6.126 -3.612 1.00 96.62 96 VAL A N 1
ATOM 778 C CA . VAL A 1 96 ? 1.452 -7.025 -3.619 1.00 96.62 96 VAL A CA 1
ATOM 779 C C . VAL A 1 96 ? 1.322 -7.781 -2.291 1.00 96.62 96 VAL A C 1
ATOM 781 O O . VAL A 1 96 ? 0.228 -7.866 -1.722 1.00 96.62 96 VAL A O 1
ATOM 784 N N . VAL A 1 97 ? 2.434 -8.291 -1.755 1.00 97.38 97 VAL A N 1
ATOM 785 C CA . VAL A 1 97 ? 2.442 -8.983 -0.457 1.00 97.38 97 VAL A CA 1
ATOM 786 C C . VAL A 1 97 ? 2.072 -8.016 0.672 1.00 97.38 97 VAL A C 1
ATOM 788 O O . VAL A 1 97 ? 1.186 -8.309 1.478 1.00 97.38 97 VAL A O 1
ATOM 791 N N . LEU A 1 98 ? 2.694 -6.835 0.711 1.00 96.94 98 LEU A N 1
ATOM 792 C CA . LEU A 1 98 ? 2.483 -5.855 1.773 1.00 96.94 98 LEU A CA 1
ATOM 793 C C . LEU A 1 98 ? 1.092 -5.228 1.744 1.00 96.94 98 LEU A C 1
ATOM 795 O O . LEU A 1 98 ? 0.526 -5.031 2.816 1.00 96.94 98 LEU A O 1
ATOM 799 N N . VAL A 1 99 ? 0.515 -4.905 0.581 1.00 96.94 99 VAL A N 1
ATOM 800 C CA . VAL A 1 99 ? -0.857 -4.364 0.530 1.00 96.94 99 VAL A CA 1
ATOM 801 C C . VAL A 1 99 ? -1.850 -5.383 1.081 1.00 96.94 99 VAL A C 1
ATOM 803 O O . VAL A 1 99 ? -2.686 -5.031 1.913 1.00 96.94 99 VAL A O 1
ATOM 806 N N . THR A 1 100 ? -1.692 -6.655 0.709 1.00 96.31 100 THR A N 1
ATOM 807 C CA . THR A 1 100 ? -2.546 -7.752 1.178 1.00 96.31 100 THR A CA 1
ATOM 808 C C . THR A 1 100 ? -2.407 -7.945 2.686 1.00 96.31 100 THR A C 1
ATOM 810 O O . THR A 1 100 ? -3.403 -7.929 3.412 1.00 96.31 100 THR A O 1
ATOM 813 N N . TYR A 1 101 ? -1.170 -8.051 3.178 1.00 97.56 101 TYR A N 1
ATOM 814 C CA . TYR A 1 101 ? -0.886 -8.203 4.603 1.00 97.56 101 TYR A CA 1
ATOM 815 C C . TYR A 1 101 ? -1.407 -7.017 5.425 1.00 97.56 101 TYR A C 1
ATOM 817 O O . TYR A 1 101 ? -2.136 -7.204 6.400 1.00 97.56 101 TYR A O 1
ATOM 825 N N . ASN A 1 102 ? -1.083 -5.788 5.014 1.00 96.94 102 ASN A N 1
ATOM 826 C CA . ASN A 1 102 ? -1.481 -4.580 5.730 1.00 96.94 102 ASN A CA 1
ATOM 827 C C . ASN A 1 102 ? -3.003 -4.417 5.763 1.00 96.94 102 ASN A C 1
ATOM 829 O O . ASN A 1 102 ? -3.540 -4.038 6.801 1.00 96.94 102 ASN A O 1
ATOM 833 N N . TYR A 1 103 ? -3.697 -4.711 4.659 1.00 96.44 103 TYR A N 1
ATOM 834 C CA . TYR A 1 103 ? -5.153 -4.611 4.59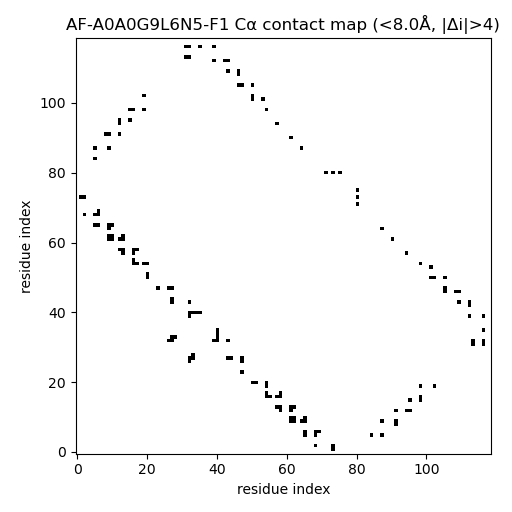7 1.00 96.44 103 TYR A CA 1
ATOM 835 C C . TYR A 1 103 ? -5.836 -5.658 5.486 1.00 96.44 103 TYR A C 1
ATOM 837 O O . TYR A 1 103 ? -6.765 -5.330 6.224 1.00 96.44 103 TYR A O 1
ATOM 845 N N . ASN A 1 104 ? -5.344 -6.900 5.479 1.00 96.81 104 ASN A N 1
ATOM 846 C CA . ASN A 1 104 ? -5.866 -7.963 6.338 1.00 96.81 104 ASN A CA 1
ATOM 847 C C . ASN A 1 104 ? -5.633 -7.660 7.822 1.00 96.81 104 ASN A C 1
ATOM 849 O O . ASN A 1 104 ? -6.557 -7.792 8.627 1.00 96.81 104 ASN A O 1
ATOM 853 N N . ASN A 1 105 ? -4.432 -7.200 8.184 1.00 97.31 105 ASN A N 1
ATOM 854 C CA . ASN A 1 105 ? -4.135 -6.817 9.560 1.00 97.31 105 ASN A CA 1
ATOM 855 C C . ASN A 1 105 ? -5.005 -5.639 10.022 1.00 97.31 105 ASN A C 1
ATOM 857 O O . ASN A 1 105 ? -5.596 -5.708 11.096 1.00 97.31 105 ASN A O 1
ATOM 861 N N . PHE A 1 106 ? -5.157 -4.610 9.183 1.00 96.88 106 PHE A N 1
ATOM 862 C CA . PHE A 1 106 ? -6.036 -3.473 9.459 1.00 96.88 106 PHE A CA 1
ATOM 863 C C . PHE A 1 106 ? -7.491 -3.911 9.685 1.00 96.88 106 PHE A C 1
ATOM 865 O O . PHE A 1 106 ? -8.110 -3.504 10.665 1.00 96.88 106 PHE A O 1
ATOM 872 N N . ASN A 1 107 ? -8.039 -4.783 8.830 1.00 95.75 107 ASN A N 1
ATOM 873 C CA . ASN A 1 107 ? -9.404 -5.290 9.005 1.00 95.75 107 ASN A CA 1
ATOM 874 C C . ASN A 1 107 ? -9.573 -6.053 10.325 1.00 95.75 107 ASN A C 1
ATOM 876 O O . ASN A 1 107 ? -10.592 -5.891 10.997 1.00 95.75 107 ASN A O 1
ATOM 880 N N . ARG A 1 108 ? -8.576 -6.856 10.715 1.00 96.88 108 ARG A N 1
ATOM 881 C CA . ARG A 1 108 ? -8.576 -7.575 11.995 1.00 96.88 108 ARG A CA 1
ATOM 882 C C . ARG A 1 108 ? -8.572 -6.610 13.182 1.00 96.88 108 ARG A C 1
ATOM 884 O O . ARG A 1 108 ? -9.391 -6.755 14.084 1.00 96.88 108 ARG A O 1
ATOM 891 N N . GLU A 1 109 ? -7.694 -5.612 13.169 1.00 95.94 109 GLU A N 1
ATOM 892 C CA . GLU A 1 109 ? -7.589 -4.610 14.238 1.00 95.94 109 GLU A CA 1
ATOM 893 C C . GLU A 1 109 ? -8.868 -3.772 14.366 1.00 95.94 109 GLU A C 1
ATOM 895 O O . GLU A 1 109 ? -9.384 -3.595 15.469 1.00 95.94 109 GLU A O 1
ATOM 900 N N . ILE A 1 110 ? -9.446 -3.341 13.241 1.00 93.81 110 ILE A N 1
ATOM 901 C CA . ILE A 1 110 ? -10.731 -2.632 13.224 1.00 93.81 110 ILE A CA 1
ATOM 902 C C . ILE A 1 110 ? -11.866 -3.517 13.743 1.00 93.81 110 ILE A C 1
ATOM 904 O O . ILE A 1 110 ? -12.698 -3.046 14.516 1.00 93.81 110 ILE A O 1
ATOM 908 N N . SER A 1 111 ? -11.913 -4.793 13.353 1.00 93.69 111 SER A N 1
ATOM 909 C CA . SER A 1 111 ? -12.923 -5.728 13.859 1.00 93.69 111 SER A CA 1
ATOM 910 C C . SER A 1 111 ? -12.823 -5.892 15.375 1.00 93.69 111 SER A C 1
ATOM 912 O O . SER A 1 111 ? -13.839 -5.858 16.067 1.00 93.69 111 SER A O 1
ATOM 914 N N . ASN A 1 112 ? -11.604 -6.019 15.903 1.00 94.75 112 ASN A N 1
ATOM 915 C CA . ASN A 1 112 ? -11.369 -6.123 17.340 1.00 94.75 112 ASN A CA 1
ATOM 916 C C . ASN A 1 112 ? -11.816 -4.855 18.074 1.00 94.75 112 ASN A C 1
ATOM 918 O O . ASN A 1 112 ? -12.511 -4.952 19.082 1.00 94.75 112 ASN A O 1
ATOM 922 N N . LEU A 1 113 ? -11.490 -3.672 17.545 1.00 92.94 113 LEU A N 1
ATOM 923 C CA . LEU A 1 113 ? -11.946 -2.398 18.104 1.00 92.94 113 LEU A CA 1
ATOM 924 C C . LEU A 1 113 ? -13.479 -2.298 18.118 1.00 92.94 113 LEU A C 1
ATOM 926 O O . LEU A 1 113 ? -14.071 -1.929 19.127 1.00 92.94 113 LEU A O 1
ATOM 930 N N . LEU A 1 114 ? -14.138 -2.667 17.019 1.00 90.81 114 LEU A N 1
ATOM 931 C CA . LEU A 1 114 ? -15.599 -2.649 16.931 1.00 90.81 114 LEU A CA 1
ATOM 932 C C . LEU A 1 114 ? -16.264 -3.624 17.909 1.00 90.81 114 LEU A C 1
ATOM 934 O O . LEU A 1 114 ? -17.365 -3.341 18.376 1.00 90.81 114 LEU A O 1
ATOM 938 N N . ASN A 1 115 ? -15.620 -4.751 18.216 1.00 91.75 115 ASN A N 1
ATOM 939 C CA . ASN A 1 115 ? -16.099 -5.683 19.233 1.00 91.75 115 ASN A CA 1
ATOM 940 C C . ASN A 1 115 ? -15.924 -5.115 20.646 1.00 91.75 115 ASN A C 1
ATOM 942 O O . ASN A 1 115 ? -16.858 -5.215 21.433 1.00 91.75 115 ASN A O 1
ATOM 946 N N . LYS A 1 116 ? -14.797 -4.448 20.937 1.00 90.25 116 LYS A N 1
ATOM 947 C CA . LYS A 1 116 ? -14.587 -3.748 22.218 1.00 90.25 116 LYS A CA 1
ATOM 948 C C . LYS A 1 116 ? -15.628 -2.654 22.465 1.00 90.25 116 LYS A C 1
ATOM 950 O O . LYS A 1 116 ? -16.089 -2.519 23.581 1.00 90.25 116 LYS A O 1
ATOM 955 N N . ILE A 1 117 ? -16.023 -1.907 21.430 1.00 88.69 117 ILE A N 1
ATOM 956 C CA . ILE A 1 117 ? -17.040 -0.841 21.542 1.00 88.69 117 ILE A CA 1
ATOM 957 C C . ILE A 1 117 ? -18.443 -1.400 21.852 1.00 88.69 117 ILE A C 1
ATOM 959 O O . ILE A 1 117 ? -19.277 -0.685 22.397 1.00 88.69 117 ILE A O 1
ATOM 963 N N . LYS A 1 118 ? -18.741 -2.641 21.442 1.00 82.75 118 LYS A N 1
ATOM 964 C CA . LYS A 1 118 ? -20.046 -3.284 21.679 1.00 82.75 118 LYS A CA 1
ATOM 965 C C . LYS A 1 118 ? -20.167 -3.937 23.057 1.00 82.75 118 LYS A C 1
ATOM 967 O O . LYS A 1 118 ? -21.296 -4.196 23.467 1.00 82.75 118 LYS A O 1
ATOM 972 N N . SER A 1 119 ? -19.036 -4.308 23.656 1.00 69.31 119 SER A N 1
ATOM 973 C CA . SER A 1 119 ? -18.963 -4.906 24.991 1.00 69.31 119 SER A CA 1
ATOM 974 C C . SER A 1 119 ? -19.082 -3.842 26.068 1.00 69.31 119 SER A C 1
ATOM 976 O O . SER A 1 119 ? -19.455 -4.260 27.183 1.00 69.31 119 SER A O 1
#

Sequence (119 aa):
MSIILHRYLLLGVILLNLLAILRSRKFANNAKIVNAIIEYRREGIKLIKDFWKKQIIMIAIGVTLFLLAILIKENDNKIAINTFSLINYLYVLISVVLVTYNYNNFNREISNLLNKIKS

Secondary structure (DSSP, 8-state):
--HHHHHHHHHHHHHHHHHHHHHHHHHHT-HHHHTS-HHHHHHHHHHHHHHHHHHHHHHHHHHHHHHHHHH--TTS-HHHHHHHHHHHHHHHHHHHHHHHHHHHHHHHHHHHHHHHHH-

=== Feature glossary ===
Each block in this record encodes a different view of the same protein. In brief:

Predicted aligned error. PAE(i, j) answers: if I align the predicted and true structures on residue i, how far off (in Å) do I expect residue j to be? A block-diagonal PAE matrix with low values on the blocks and high values off-diagonal is the signature of a multi-domain protein with confidently predicted domains but uncertain inter-domain orientation.

Contact-map, Ramachandran, and PAE plots. Plot images: a contact map (which residues are close in 3D, as an N×N binary image), a Ramachandran scatter (backbone torsion angles, revealing secondary-structure composition at a glance), and — for AlphaFold structures — a PAE heatmap (pairwise prediction confidence).

Backbone torsions (φ/ψ). φ (phi) and ψ (psi) are the two rotatable backbone dihedrals per residue: φ is the C(i-1)–N–Cα–C torsion, ψ is the N–Cα–C–N(i+1) torsion, both in degrees on (−180°, 180°]. α-helical residues cluster near (−60°, −45°); β-strand residues near (−120°, +130°). A Ramachandran plot is simply a scatter of (φ, ψ) for every residue.

Foldseek 3Di. A 3Di character summarizes, for each residue, the relative orientation of the Cα frame of its nearest spatial neighbor. Because it encodes fold topology rather than chemistry, 3Di alignments detect remote structural similarity that sequence alignment misses.

Radius of gyration, Cα contacts, bounding box. Three whole-structure scalars: the radius of gyration (RMS distance of Cα from centroid, in Å), the count of Cα–Cα contacts (pairs closer than 8 Å and separated by more than four residues in sequence — i.e. tertiary, not local, contacts), and the bounding-box dimensions. Together they distinguish compact globular folds from extended fibres or disordered chains.

Sequence. Sequence gives the chain of amino acids in standard one-letter code (A=alanine, C=cysteine, …, Y=tyrosine), read N→C. It is the only feature that is directly encoded by the gene; all structural features are derived from the folded form of this sequence.

mmCIF coordinates. Atomic coordinates in PDBx/mmCIF format — the same representation the Protein Data Bank distributes. Each line of the _atom_site loop places one backbone atom in Cartesian space (units: ångströms, origin: arbitrary).

Secondary structure (3-state, P-SEA). Three-state secondary structure (P-SEA) collapses the eight DSSP classes into helix (a), strand (b), and coil (c). P-SEA assigns these from Cα geometry alone — distances and angles — without requiring backbone oxygens, so it works on any Cα trace.

InterPro / GO / CATH / organism. Functional annotations link the protein to curated databases. InterPro entries identify conserved domains and families by matching the sequence against member-database signatures (Pfam, PROSITE, CDD, …). Gene Ontology (GO) terms describe molecular function, biological process, and cellular component in a controlled vocabulary. CATH places the structure in a hierarchical fold classification (Class/Architecture/Topology/Homologous-superfamily). The organism is the source species.

B-factor. B-factor (Debye–Waller factor) reflects atomic displacement in the crystal lattice. It is an experimental observable (units Å²), not a prediction; low values mean the atom is pinned down, high values mean it moves or is heterogeneous across the crystal.

Rendered structure images. Structure images are PyMOL renders from six orthogonal camera directions. Cartoon representation draws helices as coils and strands as arrows; sticks shows the backbone as bonds; surface shows the solvent-excluded envelope. Rainbow coloring maps sequence position to hue (blue→red, N→C); chain coloring assigns a distinct color per polypeptide.

Solvent-accessible surface area. Solvent-accessible surface area (SASA) is the area in Å² traced out by the centre of a 1.4 Å probe sphere (a water molecule) rolled over the protein's van der Waals surface (Shrake–Rupley / Lee–Richards construction). Buried residues have near-zero SASA; fully exposed residues can exceed 200 Å². The total SASA scales roughly with the number of surface residues.

Secondary structure (8-state, DSSP). The SS8 string is DSSP's per-residue secondary-structure call. α-helix (H) means an i→i+4 H-bond ladder; β-strand (E) means the residue participates in a β-sheet; 3₁₀ (G) and π (I) are tighter and wider helices; T/S are turns/bends; '-' is loop.

pLDDT. For AlphaFold models, the B-factor field carries pLDDT — the model's own estimate of local accuracy on a 0–100 scale. Regions with pLDDT<50 should be treated as essentially unmodeled; they often correspond to intrinsically disordered segments.

Nearest PDB structures. Nearest PDB neighbors are the top structural matches found by Foldseek when searching this structure against the entire Protein Data Bank. Each hit reports a TM-score (0 to 1; >0.5 almost always implies the same fold) and an E-value. These are *structural* homologs — they may share no detectable sequence similarity.